Protein AF-A0A5T2QWM3-F1 (afdb_monomer_lite)

Radius of gyration: 17.0 Å; chains: 1; bounding box: 37×54×32 Å

Organism: Salmonella enterica (NCBI:txid28901)

Secondary structure (DSSP, 8-state):
--TTHHHHHHHHHHHHHHHHHTT--GGGGGGS-HHHHHHHHHHHS-HHHHHHHHHHHHTTTHHHHGGG--HHHHHHHHHHHHHHHTT-S-HHHHHHHHHHHHHHHHHHHHHHHHHHHTT-

pLDDT: mean 84.61, std 12.92, range [42.97, 97.56]

Structure (mmCIF, N/CA/C/O backbone):
data_AF-A0A5T2QWM3-F1
#
_entry.id   AF-A0A5T2QWM3-F1
#
loop_
_atom_site.group_PDB
_atom_site.id
_atom_site.type_symbol
_atom_site.label_atom_id
_atom_site.label_alt_id
_atom_site.label_comp_id
_atom_site.label_asym_id
_atom_site.label_entity_id
_atom_site.label_seq_id
_atom_site.pdbx_PDB_ins_code
_atom_site.Cartn_x
_atom_site.Cartn_y
_atom_site.Cartn_z
_atom_site.occupancy
_atom_site.B_iso_or_equiv
_atom_site.auth_seq_id
_atom_site.auth_comp_id
_atom_site.auth_asym_id
_atom_site.auth_atom_id
_atom_site.pdbx_PDB_model_num
ATOM 1 N N . MET A 1 1 ? -18.173 -9.953 -1.919 1.00 55.22 1 MET A N 1
ATOM 2 C CA . MET A 1 1 ? -17.363 -8.754 -1.674 1.00 55.22 1 MET A CA 1
ATOM 3 C C . MET A 1 1 ? -16.368 -9.100 -0.591 1.00 55.22 1 MET A C 1
ATOM 5 O O . MET A 1 1 ? -16.784 -9.602 0.452 1.00 55.22 1 MET A O 1
ATOM 9 N N . GLY A 1 2 ? -15.082 -9.009 -0.915 1.00 73.25 2 GLY A N 1
ATOM 10 C CA . GLY A 1 2 ? -13.996 -9.406 -0.018 1.00 73.25 2 GLY A CA 1
ATOM 11 C C . GLY A 1 2 ? -13.795 -8.361 1.076 1.00 73.25 2 GLY A C 1
ATOM 12 O O . GLY A 1 2 ? -14.036 -7.179 0.850 1.00 73.25 2 GLY A O 1
ATOM 13 N N . LYS A 1 3 ? -13.334 -8.778 2.261 1.00 84.31 3 LYS A N 1
ATOM 14 C CA . LYS A 1 3 ? -13.096 -7.895 3.422 1.00 84.31 3 LYS A CA 1
ATOM 15 C C . LYS A 1 3 ? -12.239 -6.656 3.091 1.00 84.31 3 LYS A C 1
ATOM 17 O O . LYS A 1 3 ? -12.411 -5.625 3.728 1.00 84.31 3 LYS A O 1
ATOM 22 N N . TYR A 1 4 ? -11.366 -6.761 2.087 1.00 93.75 4 TYR A N 1
ATOM 23 C CA . TYR A 1 4 ? -10.381 -5.745 1.698 1.00 93.75 4 TYR A CA 1
ATOM 24 C C . TYR A 1 4 ? -10.538 -5.233 0.261 1.00 93.75 4 TYR A C 1
ATOM 26 O O . TYR A 1 4 ? -9.612 -4.643 -0.282 1.00 93.75 4 TYR A O 1
ATOM 34 N N . GLU A 1 5 ? -11.695 -5.445 -0.366 1.00 93.31 5 GLU A N 1
ATOM 35 C CA . GLU A 1 5 ? -11.920 -5.137 -1.787 1.00 93.31 5 GLU A CA 1
ATOM 36 C C . GLU A 1 5 ? -11.618 -3.675 -2.142 1.00 93.31 5 GLU A C 1
ATOM 38 O O . GLU A 1 5 ? -10.845 -3.429 -3.059 1.00 93.31 5 GLU A O 1
ATOM 43 N N . ILE A 1 6 ? -12.105 -2.713 -1.351 1.00 95.25 6 ILE A N 1
ATOM 44 C CA . ILE A 1 6 ? -11.844 -1.277 -1.576 1.00 95.25 6 ILE A CA 1
ATOM 45 C C . ILE A 1 6 ? -10.345 -0.961 -1.473 1.00 95.25 6 ILE A C 1
ATOM 47 O O . ILE A 1 6 ? -9.800 -0.205 -2.270 1.00 95.25 6 ILE A O 1
ATOM 51 N N . THR A 1 7 ? -9.653 -1.569 -0.506 1.00 95.75 7 THR A N 1
ATOM 52 C CA . THR A 1 7 ? -8.201 -1.413 -0.351 1.00 95.75 7 THR A CA 1
ATOM 53 C C . THR A 1 7 ? -7.449 -1.987 -1.547 1.00 95.75 7 THR A C 1
ATOM 55 O O . THR A 1 7 ? -6.463 -1.402 -1.983 1.00 95.75 7 THR A O 1
ATOM 58 N N . PHE A 1 8 ? -7.912 -3.106 -2.098 1.00 96.81 8 PHE A N 1
ATOM 59 C CA . PHE A 1 8 ? -7.303 -3.720 -3.275 1.00 96.81 8 PHE A CA 1
ATOM 60 C C . PHE A 1 8 ? -7.536 -2.885 -4.533 1.00 96.81 8 PHE A C 1
ATOM 62 O O . PHE A 1 8 ? -6.577 -2.635 -5.254 1.00 96.81 8 PHE A O 1
ATOM 69 N N . GLU A 1 9 ? -8.748 -2.365 -4.737 1.00 96.69 9 GLU A N 1
ATOM 70 C CA . GLU A 1 9 ? -9.054 -1.438 -5.835 1.00 96.69 9 GLU A CA 1
ATOM 71 C C . GLU A 1 9 ? -8.188 -0.169 -5.780 1.00 96.69 9 GLU A C 1
ATOM 73 O O . GLU A 1 9 ? -7.713 0.318 -6.808 1.00 96.69 9 GLU A O 1
ATOM 78 N N . GLU A 1 10 ? -7.943 0.360 -4.580 1.00 97.44 10 GLU A N 1
ATOM 79 C CA . GLU A 1 10 ? -7.092 1.533 -4.389 1.00 97.44 10 GLU A CA 1
ATOM 80 C C . GLU A 1 10 ? -5.618 1.241 -4.708 1.00 97.44 10 GLU A C 1
ATOM 82 O O . GLU A 1 10 ? -4.961 2.016 -5.410 1.00 97.44 10 GLU A O 1
ATOM 87 N N . ILE A 1 11 ? -5.095 0.105 -4.239 1.00 97.38 11 ILE A N 1
ATOM 88 C CA . ILE A 1 11 ? -3.732 -0.336 -4.566 1.00 97.38 11 ILE A CA 1
ATOM 89 C C . ILE A 1 11 ? -3.595 -0.555 -6.076 1.00 97.38 11 ILE A C 1
ATOM 91 O O . ILE A 1 11 ? -2.640 -0.061 -6.678 1.00 97.38 11 ILE A O 1
ATOM 95 N N . ASP A 1 12 ? -4.558 -1.244 -6.692 1.00 97.56 12 ASP A N 1
ATOM 96 C CA . ASP A 1 12 ? -4.614 -1.467 -8.136 1.00 97.56 12 ASP A CA 1
ATOM 97 C C . ASP A 1 12 ? -4.512 -0.155 -8.899 1.00 97.56 12 ASP A C 1
ATOM 99 O O . ASP A 1 12 ? -3.699 -0.022 -9.818 1.00 97.56 12 ASP A O 1
ATOM 103 N N . PHE A 1 13 ? -5.316 0.830 -8.507 1.00 97.56 13 PHE A N 1
ATOM 104 C CA . PHE A 1 13 ? -5.315 2.140 -9.130 1.00 97.56 13 PHE A CA 1
ATOM 105 C C . PHE A 1 13 ? -3.927 2.790 -9.071 1.00 97.56 13 PHE A C 1
ATOM 107 O O . PHE A 1 13 ? -3.389 3.166 -10.114 1.00 97.56 13 PHE A O 1
ATOM 114 N N . TYR A 1 14 ? -3.311 2.883 -7.889 1.00 97.44 14 TYR A N 1
ATOM 115 C CA . TYR A 1 14 ? -2.039 3.596 -7.739 1.00 97.44 14 TYR A CA 1
ATOM 116 C C . TYR A 1 14 ? -0.841 2.861 -8.343 1.00 97.44 14 TYR A C 1
ATOM 118 O O . TYR A 1 14 ? 0.027 3.506 -8.936 1.00 97.44 14 TYR A O 1
ATOM 126 N N . VAL A 1 15 ? -0.799 1.528 -8.267 1.00 96.25 15 VAL A N 1
ATOM 127 C CA . VAL A 1 15 ? 0.240 0.740 -8.948 1.00 96.25 15 VAL A CA 1
ATOM 128 C C . VAL A 1 15 ? 0.137 0.933 -10.459 1.00 96.25 15 VAL A C 1
ATOM 130 O O . VAL A 1 15 ? 1.144 1.223 -11.108 1.00 96.25 15 VAL A O 1
ATOM 133 N N . ASN A 1 16 ? -1.072 0.863 -11.024 1.00 96.50 16 ASN A N 1
ATOM 134 C CA . ASN A 1 16 ? -1.278 1.107 -12.451 1.00 96.50 16 ASN A CA 1
ATOM 135 C C . ASN A 1 16 ? -0.942 2.546 -12.858 1.00 96.50 16 ASN A C 1
ATOM 137 O O . ASN A 1 16 ? -0.372 2.752 -13.930 1.00 96.50 16 ASN A O 1
ATOM 141 N N . GLN A 1 17 ? -1.236 3.537 -12.012 1.00 95.62 17 GLN A N 1
ATOM 142 C CA . GLN A 1 17 ? -0.834 4.919 -12.267 1.00 95.62 17 GLN A CA 1
ATOM 143 C C . GLN A 1 17 ? 0.686 5.071 -12.350 1.00 95.62 17 GLN A C 1
ATOM 145 O O . GLN A 1 17 ? 1.165 5.667 -13.309 1.00 95.62 17 GLN A O 1
ATOM 150 N N . ILE A 1 18 ? 1.450 4.492 -11.419 1.00 93.62 18 ILE A N 1
ATOM 151 C CA . ILE A 1 18 ? 2.921 4.555 -11.469 1.00 93.62 18 ILE A CA 1
ATOM 152 C C . ILE A 1 18 ? 3.461 3.861 -12.722 1.00 93.62 18 ILE A C 1
ATOM 154 O O . ILE A 1 18 ? 4.345 4.389 -13.394 1.00 93.62 18 ILE A O 1
ATOM 158 N N . ILE A 1 19 ? 2.925 2.689 -13.068 1.00 94.31 19 ILE A N 1
ATOM 159 C CA . ILE A 1 19 ? 3.319 1.964 -14.284 1.00 94.31 19 ILE A CA 1
ATOM 160 C C . ILE A 1 19 ? 3.089 2.828 -15.527 1.00 94.31 19 ILE A C 1
ATOM 162 O O . ILE A 1 19 ? 3.958 2.892 -16.398 1.00 94.31 19 ILE A O 1
ATOM 166 N N . TYR A 1 20 ? 1.936 3.497 -15.589 1.00 94.25 20 TYR A N 1
ATOM 167 C CA . TYR A 1 20 ? 1.578 4.402 -16.672 1.00 94.25 20 TYR A CA 1
ATOM 168 C C . TYR A 1 20 ? 2.502 5.627 -16.729 1.00 94.25 20 TYR A C 1
ATOM 170 O O . TYR A 1 20 ? 3.023 5.940 -17.795 1.00 94.25 20 TYR A O 1
ATOM 178 N N . GLU A 1 21 ? 2.753 6.286 -15.594 1.00 92.75 21 GLU A N 1
ATOM 179 C CA . GLU A 1 21 ? 3.617 7.473 -15.490 1.00 92.75 21 GLU A CA 1
ATOM 180 C C . GLU A 1 21 ? 5.075 7.177 -15.865 1.00 92.75 21 GLU A C 1
ATOM 1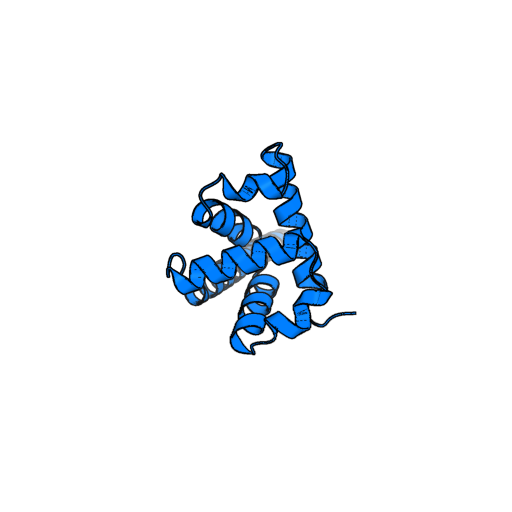82 O O . GLU A 1 21 ? 5.741 8.011 -16.478 1.00 92.75 21 GLU A O 1
ATOM 187 N N . LEU A 1 22 ? 5.568 5.984 -15.528 1.00 90.56 22 LEU A N 1
ATOM 188 C CA . LEU A 1 22 ? 6.924 5.544 -15.856 1.00 90.56 22 LEU A CA 1
ATOM 189 C C . LEU A 1 22 ? 7.036 4.910 -17.253 1.00 90.56 22 LEU A C 1
ATOM 191 O O . LEU A 1 22 ? 8.145 4.585 -17.675 1.00 90.56 22 LEU A O 1
ATOM 195 N N . GLU A 1 23 ? 5.917 4.718 -17.960 1.00 93.62 23 GLU A N 1
ATOM 196 C CA . GLU A 1 23 ? 5.841 4.012 -19.249 1.00 93.62 23 GLU A CA 1
ATOM 197 C C . GLU A 1 23 ? 6.493 2.615 -19.206 1.00 93.62 23 GLU A C 1
ATOM 199 O O . GLU A 1 23 ? 7.173 2.163 -20.136 1.00 93.62 23 GLU A O 1
ATOM 204 N N . ILE A 1 24 ? 6.295 1.909 -18.092 1.00 92.62 24 IL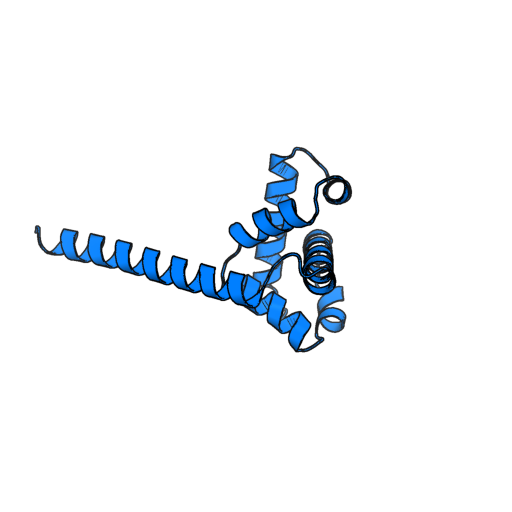E A N 1
ATOM 205 C CA . ILE A 1 24 ? 6.841 0.569 -17.870 1.00 92.62 24 ILE A CA 1
ATOM 206 C C . ILE A 1 24 ? 5.736 -0.488 -17.850 1.00 92.62 24 ILE A C 1
ATOM 208 O O . ILE A 1 24 ? 4.568 -0.233 -18.111 1.00 92.62 24 ILE A O 1
ATOM 212 N N . SER A 1 25 ? 6.125 -1.726 -17.575 1.00 93.06 25 SER A N 1
ATOM 213 C CA . SER A 1 25 ? 5.226 -2.848 -17.305 1.00 93.06 25 SER A CA 1
ATOM 214 C C . SER A 1 25 ? 5.399 -3.296 -15.858 1.00 93.06 25 SER A C 1
ATOM 216 O O . SER A 1 25 ? 6.480 -3.114 -15.304 1.00 93.06 25 SER A O 1
ATOM 218 N N . LEU A 1 26 ? 4.404 -3.974 -15.279 1.00 93.12 26 LEU A N 1
ATOM 219 C CA . LEU A 1 26 ? 4.421 -4.400 -13.870 1.00 93.12 26 LEU A CA 1
ATOM 220 C C . LEU A 1 26 ? 5.726 -5.099 -13.438 1.00 93.12 26 LEU A C 1
ATOM 222 O O . LEU A 1 26 ? 6.320 -4.743 -12.429 1.00 93.12 26 LEU A O 1
ATOM 226 N N . HIS A 1 27 ? 6.239 -6.042 -14.234 1.00 89.69 27 HIS A N 1
ATOM 227 C CA . HIS A 1 27 ? 7.482 -6.764 -13.914 1.00 89.69 27 HIS A CA 1
ATOM 228 C C . HIS A 1 27 ? 8.747 -5.887 -13.921 1.00 89.69 27 HIS A C 1
ATOM 230 O O . HIS A 1 27 ? 9.789 -6.311 -13.437 1.00 89.69 27 HIS A O 1
ATOM 236 N N . LYS A 1 28 ? 8.686 -4.681 -14.500 1.00 89.31 28 LYS A N 1
ATOM 237 C CA . LYS A 1 28 ? 9.810 -3.740 -14.526 1.00 89.31 28 LYS A CA 1
ATOM 238 C C . LYS A 1 28 ? 9.884 -2.863 -13.279 1.00 89.31 28 LYS A C 1
ATOM 240 O O . LYS A 1 28 ? 10.899 -2.197 -13.106 1.00 89.31 28 LYS A O 1
ATOM 245 N N . LEU A 1 29 ? 8.864 -2.877 -12.415 1.00 87.12 29 LEU A N 1
ATOM 246 C CA . LEU A 1 29 ? 8.913 -2.179 -11.124 1.00 87.12 29 LEU A CA 1
ATOM 247 C C . LEU A 1 29 ? 10.099 -2.643 -10.268 1.00 87.12 29 LEU A C 1
ATOM 249 O O . LEU A 1 29 ? 10.704 -1.820 -9.594 1.00 87.12 29 LEU A O 1
ATOM 253 N N . ASP A 1 30 ? 10.507 -3.910 -10.385 1.00 85.69 30 ASP A N 1
ATOM 254 C CA . ASP A 1 30 ? 11.664 -4.468 -9.663 1.00 85.69 30 ASP A CA 1
ATOM 255 C C . ASP A 1 30 ? 13.009 -3.844 -10.044 1.00 85.69 30 ASP A C 1
ATOM 257 O O . ASP A 1 30 ? 13.994 -4.001 -9.327 1.00 85.69 30 ASP A O 1
ATOM 261 N N . TYR A 1 31 ? 13.084 -3.150 -11.183 1.00 87.25 31 TYR A N 1
ATOM 262 C CA . TYR A 1 31 ? 14.304 -2.456 -11.597 1.00 87.25 31 TYR A CA 1
ATOM 263 C C . TYR A 1 31 ? 14.464 -1.087 -10.930 1.00 87.25 31 TYR A C 1
ATOM 265 O O . TYR A 1 31 ? 15.524 -0.470 -11.054 1.00 87.25 31 TYR A O 1
ATOM 273 N N . TYR A 1 32 ? 13.433 -0.611 -10.233 1.00 83.62 32 TYR A N 1
ATOM 274 C CA . TYR A 1 32 ? 13.468 0.628 -9.471 1.00 83.62 32 TYR A CA 1
ATOM 275 C C . TYR A 1 32 ? 13.749 0.324 -7.997 1.00 83.62 32 TYR A C 1
ATOM 277 O O . TYR A 1 32 ? 13.412 -0.757 -7.514 1.00 83.62 32 TYR A O 1
ATOM 285 N N . PRO A 1 33 ? 14.356 1.261 -7.247 1.00 83.25 33 PRO A N 1
ATOM 286 C CA . PRO A 1 33 ? 14.545 1.078 -5.815 1.00 83.25 33 PRO A CA 1
ATOM 287 C C . PRO A 1 33 ? 13.192 0.851 -5.124 1.00 83.25 33 PRO A C 1
ATOM 289 O O . PRO A 1 33 ? 12.353 1.754 -5.083 1.00 83.25 33 PRO A O 1
ATOM 292 N N . GLY A 1 34 ? 12.977 -0.357 -4.592 1.00 80.69 34 GLY A N 1
ATOM 293 C CA . GLY A 1 34 ? 11.683 -0.777 -4.044 1.00 80.69 34 GLY A CA 1
ATOM 294 C C . GLY A 1 34 ? 11.182 0.127 -2.918 1.00 80.69 34 GLY A C 1
ATOM 295 O O . GLY A 1 34 ? 9.998 0.432 -2.853 1.00 80.69 34 GLY A O 1
ATOM 296 N N . ASN A 1 35 ? 12.086 0.664 -2.096 1.00 81.88 35 ASN A N 1
ATOM 297 C CA . ASN A 1 35 ? 11.764 1.639 -1.053 1.00 81.88 35 ASN A CA 1
ATOM 298 C C . ASN A 1 35 ? 11.263 2.988 -1.609 1.00 81.88 35 ASN A C 1
ATOM 300 O O . ASN A 1 35 ? 10.432 3.639 -0.982 1.00 81.88 35 ASN A O 1
ATOM 304 N N . VAL A 1 36 ? 11.752 3.420 -2.778 1.00 85.88 36 VAL A N 1
ATOM 305 C CA . VAL A 1 36 ? 11.317 4.672 -3.423 1.00 85.88 36 VAL A CA 1
ATOM 306 C C . VAL A 1 36 ? 9.912 4.508 -3.989 1.00 85.88 36 VAL A C 1
ATOM 308 O O . VAL A 1 36 ? 9.047 5.333 -3.711 1.00 85.88 36 VAL A O 1
ATOM 311 N N . ILE A 1 37 ? 9.674 3.418 -4.719 1.00 90.19 37 ILE A N 1
ATOM 312 C CA . ILE A 1 37 ? 8.353 3.094 -5.269 1.00 90.19 37 ILE A CA 1
ATOM 313 C C . ILE A 1 37 ? 7.335 2.877 -4.147 1.00 90.19 37 ILE A C 1
ATOM 315 O O . ILE A 1 37 ? 6.230 3.410 -4.200 1.00 90.19 37 ILE A O 1
ATOM 319 N N . PHE A 1 38 ? 7.714 2.132 -3.108 1.00 90.44 38 PHE A N 1
ATOM 320 C CA . PHE A 1 38 ? 6.867 1.901 -1.944 1.00 90.44 38 PHE A CA 1
ATOM 321 C C . PHE A 1 38 ? 6.470 3.212 -1.268 1.00 90.44 38 PHE A C 1
ATOM 323 O O . PHE A 1 38 ? 5.297 3.424 -0.961 1.00 90.44 38 PHE A O 1
ATOM 330 N N . LYS A 1 39 ? 7.432 4.122 -1.082 1.00 88.56 39 LYS A N 1
ATOM 331 C CA . LYS A 1 39 ? 7.147 5.445 -0.536 1.00 88.56 39 LYS A CA 1
ATOM 332 C C . LYS A 1 39 ? 6.171 6.217 -1.424 1.00 88.56 39 LYS A C 1
ATOM 334 O O . LYS A 1 39 ? 5.197 6.748 -0.915 1.00 88.56 39 LYS A O 1
ATOM 339 N N . GLU A 1 40 ? 6.384 6.240 -2.735 1.00 90.31 40 GLU A N 1
ATOM 340 C CA . GLU A 1 40 ? 5.491 6.957 -3.648 1.00 90.31 40 GLU A CA 1
ATOM 341 C C . GLU A 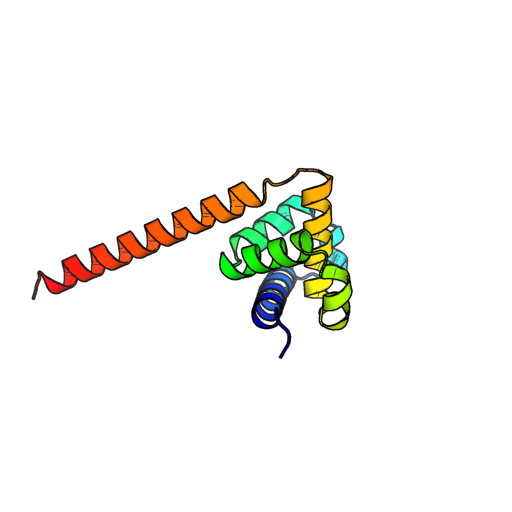1 40 ? 4.053 6.411 -3.618 1.00 90.31 40 GLU A C 1
ATOM 343 O O . GLU A 1 40 ? 3.097 7.185 -3.554 1.00 90.31 40 GLU A O 1
ATOM 348 N N . LEU A 1 41 ? 3.888 5.085 -3.615 1.00 92.19 41 LEU A N 1
ATOM 349 C CA . LEU A 1 41 ? 2.574 4.446 -3.500 1.00 92.19 41 LEU A CA 1
ATOM 350 C C . LEU A 1 41 ? 1.916 4.781 -2.166 1.00 92.19 41 LEU A C 1
ATOM 352 O O . LEU A 1 41 ? 0.781 5.255 -2.127 1.00 92.19 41 LEU A O 1
ATOM 356 N N . THR A 1 42 ? 2.644 4.577 -1.070 1.00 91.56 42 THR A N 1
ATOM 357 C CA . THR A 1 42 ? 2.101 4.819 0.264 1.00 91.56 42 THR A CA 1
ATOM 358 C C . THR A 1 42 ? 1.807 6.292 0.513 1.00 91.56 42 THR A C 1
ATOM 360 O O . THR A 1 42 ? 0.844 6.560 1.218 1.00 91.56 42 THR A O 1
ATOM 363 N N . ASP A 1 43 ? 2.528 7.234 -0.108 1.00 89.44 43 ASP A N 1
ATOM 364 C CA . ASP A 1 43 ? 2.245 8.677 -0.088 1.00 89.44 43 ASP A CA 1
ATOM 365 C C . ASP A 1 43 ? 0.940 9.023 -0.831 1.00 89.44 43 ASP A C 1
ATOM 367 O O . ASP A 1 43 ? 0.213 9.918 -0.393 1.00 89.44 43 ASP A O 1
ATOM 371 N N . LYS A 1 44 ? 0.574 8.284 -1.886 1.00 90.81 44 LYS A N 1
ATOM 372 C CA . LYS A 1 44 ? -0.688 8.483 -2.625 1.00 90.81 44 LYS A CA 1
ATOM 373 C C . LYS A 1 44 ? -1.906 7.828 -1.943 1.00 90.81 44 LYS A C 1
ATOM 375 O O . LYS A 1 44 ? -3.001 8.368 -2.044 1.00 90.81 44 LYS A O 1
ATOM 380 N N . MET A 1 45 ? -1.716 6.728 -1.211 1.00 92.38 45 MET A N 1
ATOM 381 C CA . MET A 1 45 ? -2.804 5.958 -0.580 1.00 92.38 45 MET A CA 1
ATOM 382 C C . MET A 1 45 ? -3.456 6.631 0.641 1.00 92.38 45 MET A C 1
ATOM 384 O O . MET A 1 45 ? -2.820 7.357 1.407 1.00 92.38 45 MET A O 1
ATOM 388 N N . GLY A 1 46 ? -4.726 6.331 0.887 1.00 91.00 46 GLY A N 1
ATOM 389 C CA . GLY A 1 46 ? -5.471 6.735 2.070 1.00 91.00 46 GLY A CA 1
ATOM 390 C C . GLY A 1 46 ? -5.025 6.011 3.343 1.00 91.00 46 GLY A C 1
ATOM 391 O O . GLY A 1 46 ? -4.514 4.891 3.314 1.00 91.00 46 GLY A O 1
ATOM 392 N N . VAL A 1 47 ? -5.267 6.651 4.493 1.00 91.00 47 VAL A N 1
ATOM 393 C CA . VAL A 1 47 ? -4.989 6.072 5.820 1.00 91.00 47 VAL A CA 1
ATOM 394 C C . VAL A 1 47 ? -5.702 4.731 5.987 1.00 91.00 47 VAL A C 1
ATOM 396 O O . VAL A 1 47 ? -5.076 3.765 6.405 1.00 91.00 47 VAL A O 1
ATOM 399 N N . GLU A 1 48 ? -6.980 4.651 5.608 1.00 92.44 48 GLU A N 1
ATOM 400 C CA . GLU A 1 48 ? -7.790 3.436 5.749 1.00 92.44 48 GLU A CA 1
ATOM 401 C C . GLU A 1 48 ? -7.192 2.247 4.984 1.00 92.44 48 GLU A C 1
ATOM 403 O O . GLU A 1 48 ? -7.051 1.163 5.548 1.00 92.44 48 GLU A O 1
ATOM 408 N N . ALA A 1 49 ? -6.759 2.452 3.736 1.00 94.88 49 ALA A N 1
ATOM 409 C CA . ALA A 1 49 ? -6.108 1.409 2.951 1.00 94.88 49 ALA A CA 1
ATOM 410 C C . ALA A 1 49 ? -4.791 0.944 3.585 1.00 94.88 49 ALA A C 1
ATOM 412 O O . ALA A 1 49 ? -4.559 -0.258 3.706 1.00 94.88 49 ALA A O 1
ATOM 413 N N . LEU A 1 50 ? -3.956 1.872 4.060 1.00 93.88 50 LEU A N 1
ATOM 414 C CA . LEU A 1 50 ? -2.706 1.532 4.749 1.00 93.88 50 LEU A CA 1
ATOM 415 C C . LEU A 1 50 ? -2.960 0.775 6.060 1.00 93.88 50 LEU A C 1
ATOM 417 O O . LEU A 1 50 ? -2.263 -0.196 6.361 1.00 93.88 50 LEU A O 1
ATOM 421 N N . THR A 1 51 ? -3.975 1.176 6.827 1.00 93.19 51 THR A N 1
ATOM 422 C CA . THR A 1 51 ? -4.399 0.472 8.042 1.00 93.19 51 THR A CA 1
ATOM 423 C C . THR A 1 51 ? -4.897 -0.934 7.723 1.00 93.19 51 THR A C 1
ATOM 425 O O . THR A 1 51 ? -4.525 -1.879 8.417 1.00 93.19 51 THR A O 1
ATOM 428 N N . ASN A 1 52 ? -5.689 -1.100 6.664 1.00 94.81 52 ASN A N 1
ATOM 429 C CA . ASN A 1 52 ? -6.187 -2.404 6.237 1.00 94.81 52 ASN A CA 1
ATOM 430 C C . ASN A 1 52 ? -5.046 -3.335 5.817 1.00 94.81 52 ASN A C 1
ATOM 432 O O . ASN A 1 52 ? -5.011 -4.484 6.256 1.00 94.81 52 ASN A O 1
ATOM 436 N N . VAL A 1 53 ? -4.069 -2.837 5.054 1.00 94.25 53 VAL A N 1
ATOM 437 C CA . VAL A 1 53 ? -2.867 -3.610 4.707 1.00 94.25 53 VAL A CA 1
ATOM 438 C C . VAL A 1 53 ? -2.101 -4.012 5.967 1.00 94.25 53 VAL A C 1
ATOM 440 O O . VAL A 1 53 ? -1.772 -5.185 6.135 1.00 94.25 53 VAL A O 1
ATOM 443 N N . ALA A 1 54 ? -1.881 -3.084 6.903 1.00 92.00 54 ALA A N 1
ATOM 444 C CA . ALA A 1 54 ? -1.231 -3.403 8.172 1.00 92.00 54 ALA A CA 1
ATOM 445 C C . ALA A 1 54 ? -1.991 -4.493 8.955 1.00 92.00 54 ALA A C 1
ATOM 447 O O . ALA A 1 54 ? -1.372 -5.416 9.483 1.00 92.00 54 ALA A O 1
ATOM 448 N N . GLN A 1 55 ? -3.326 -4.436 8.990 1.00 92.38 55 GLN A N 1
ATOM 449 C CA . GLN A 1 55 ? -4.160 -5.448 9.647 1.00 92.38 55 GLN A CA 1
ATOM 450 C C . GLN A 1 55 ? -4.051 -6.828 8.994 1.00 92.38 55 GLN A C 1
ATOM 452 O O . GLN A 1 55 ? -4.005 -7.818 9.721 1.00 92.38 55 GLN A O 1
ATOM 457 N N . ILE A 1 56 ? -3.964 -6.908 7.660 1.00 93.50 56 ILE A N 1
ATOM 458 C CA . ILE A 1 56 ? -3.755 -8.182 6.949 1.00 93.50 56 ILE A CA 1
ATOM 459 C C . ILE A 1 56 ? -2.503 -8.888 7.482 1.00 93.50 56 ILE A C 1
ATOM 461 O O . ILE A 1 56 ? -2.528 -10.092 7.746 1.00 93.50 56 ILE A O 1
ATOM 465 N N . PHE A 1 57 ? -1.414 -8.143 7.685 1.00 90.25 57 PHE A N 1
ATOM 466 C CA . PHE A 1 57 ? -0.172 -8.700 8.218 1.00 90.25 57 PHE A CA 1
ATOM 467 C C . PHE A 1 57 ? -0.256 -9.010 9.714 1.00 90.25 57 PHE A C 1
ATOM 469 O O . PHE A 1 57 ? 0.120 -10.106 10.119 1.00 90.25 57 PHE A O 1
ATOM 476 N N . ILE A 1 58 ? -0.807 -8.104 10.530 1.00 89.56 58 ILE A N 1
ATOM 477 C CA . ILE A 1 58 ? -0.963 -8.306 11.985 1.00 89.56 58 ILE A CA 1
ATOM 478 C C . ILE A 1 58 ? -1.799 -9.555 12.292 1.00 89.56 58 ILE A C 1
ATOM 480 O O . ILE A 1 58 ? -1.470 -10.317 13.202 1.00 89.56 58 ILE A O 1
ATOM 484 N N . ASN A 1 59 ? -2.862 -9.782 11.522 1.00 91.69 59 ASN A N 1
ATOM 485 C CA . ASN A 1 59 ? -3.769 -10.908 11.717 1.00 91.69 59 ASN A CA 1
ATOM 486 C C . ASN A 1 59 ? -3.327 -12.179 10.973 1.00 91.69 59 ASN A C 1
ATOM 488 O O . ASN A 1 59 ? -4.014 -13.193 11.059 1.00 91.69 59 ASN A O 1
ATOM 492 N N . ASN A 1 60 ? -2.195 -12.152 10.258 1.00 89.69 60 ASN A N 1
ATOM 493 C CA . ASN A 1 60 ? -1.728 -13.237 9.386 1.00 89.69 60 ASN A CA 1
ATOM 494 C C . ASN A 1 60 ? -2.746 -13.667 8.307 1.00 89.69 60 ASN A C 1
ATOM 496 O O . ASN A 1 60 ? -2.740 -14.811 7.861 1.00 89.69 60 ASN A O 1
ATOM 500 N N . GLU A 1 61 ? -3.585 -12.743 7.839 1.00 91.25 61 GLU A N 1
ATOM 501 C CA . GLU A 1 61 ? -4.633 -12.999 6.837 1.00 91.25 61 GLU A CA 1
ATOM 502 C C . GLU A 1 61 ? -4.086 -13.003 5.395 1.00 91.25 61 GLU A C 1
ATOM 504 O O . GLU A 1 61 ? -4.810 -13.315 4.455 1.00 91.25 61 GLU A O 1
ATOM 509 N N . HIS A 1 62 ? -2.801 -12.687 5.190 1.00 84.56 62 HIS A N 1
ATOM 510 C CA . HIS A 1 62 ? -2.183 -12.551 3.862 1.00 84.56 62 HIS A CA 1
ATOM 511 C C . HIS A 1 62 ? -2.304 -13.806 2.978 1.00 84.56 62 HIS A C 1
ATOM 513 O O . HIS A 1 62 ? -2.411 -13.676 1.762 1.00 84.56 62 HIS A O 1
ATOM 519 N N . LEU A 1 63 ? -2.323 -15.009 3.567 1.00 86.81 63 LEU A N 1
ATOM 520 C CA . LEU A 1 63 ? -2.551 -16.256 2.823 1.00 86.81 63 LEU A CA 1
ATOM 521 C C . LEU A 1 63 ? -4.015 -16.429 2.409 1.00 86.81 63 LEU A C 1
ATOM 523 O O . LEU A 1 63 ? -4.285 -16.944 1.329 1.00 86.81 63 LEU A O 1
ATOM 527 N N . GLU A 1 64 ? -4.950 -15.998 3.255 1.00 88.69 64 GLU A N 1
ATOM 528 C CA . GLU A 1 64 ? -6.390 -16.090 2.992 1.00 88.69 64 GLU A CA 1
ATOM 529 C C . GLU A 1 64 ? -6.805 -15.114 1.896 1.00 88.69 64 GLU A C 1
ATOM 531 O O . GLU A 1 64 ? -7.639 -15.426 1.050 1.00 88.69 64 GLU A O 1
ATOM 536 N N . VAL A 1 65 ? -6.197 -13.928 1.890 1.00 90.00 65 VAL A N 1
ATOM 537 C CA . VAL A 1 65 ? -6.555 -12.875 0.943 1.00 90.00 65 VAL A CA 1
ATOM 538 C C . VAL A 1 65 ? -5.834 -12.995 -0.403 1.00 90.00 65 VAL A C 1
ATOM 540 O O . VAL A 1 65 ? -6.212 -12.305 -1.346 1.00 90.00 65 VAL A O 1
ATOM 543 N N . LEU A 1 66 ? -4.833 -13.879 -0.515 1.00 89.12 66 LEU A N 1
ATOM 544 C CA . LEU A 1 66 ? -3.978 -14.031 -1.698 1.00 89.12 66 LEU A CA 1
ATOM 545 C C . LEU A 1 66 ? -4.770 -14.339 -2.975 1.00 89.12 66 LEU A C 1
ATOM 547 O O . LEU A 1 66 ? -4.468 -13.791 -4.030 1.00 89.12 66 LEU A O 1
ATOM 551 N N . GLU A 1 67 ? -5.794 -15.191 -2.888 1.00 88.50 67 GLU A N 1
ATOM 552 C CA . GLU A 1 67 ? -6.611 -15.581 -4.049 1.00 88.50 67 GLU A CA 1
ATOM 553 C C . GLU A 1 67 ? -7.466 -14.436 -4.611 1.00 88.50 67 GLU A C 1
ATOM 555 O O . GLU A 1 67 ? -7.926 -14.507 -5.750 1.00 88.50 67 GLU A O 1
ATOM 560 N N . TYR A 1 68 ? -7.656 -13.374 -3.826 1.00 90.00 68 TYR A N 1
ATOM 561 C CA . TYR A 1 68 ? -8.412 -12.185 -4.210 1.00 90.00 68 TYR A CA 1
ATOM 562 C C . TYR A 1 68 ? -7.512 -11.048 -4.706 1.00 90.00 68 TYR A C 1
ATOM 564 O O . TYR A 1 68 ? -8.024 -9.995 -5.081 1.00 90.00 68 TYR A O 1
ATOM 572 N N . MET A 1 69 ? -6.187 -11.228 -4.694 1.00 94.06 69 MET A N 1
ATOM 573 C CA . MET A 1 69 ? -5.246 -10.205 -5.140 1.00 94.06 69 MET A CA 1
ATOM 574 C C . MET A 1 69 ? -5.095 -10.224 -6.659 1.00 94.06 69 MET A C 1
ATOM 576 O O . MET A 1 69 ? -4.866 -11.268 -7.275 1.00 94.06 69 MET A O 1
ATOM 580 N N . SER A 1 70 ? -5.132 -9.040 -7.258 1.00 96.12 70 SER A N 1
ATOM 581 C CA . SER A 1 70 ? -4.574 -8.828 -8.588 1.00 96.12 70 SER A CA 1
ATOM 582 C C . SER A 1 70 ? -3.040 -8.993 -8.563 1.00 96.12 70 SER A C 1
ATOM 584 O O . SER A 1 70 ? -2.412 -8.968 -7.494 1.00 96.12 70 SER A O 1
ATOM 586 N N . PRO A 1 71 ? -2.390 -9.123 -9.732 1.00 96.44 71 PRO A N 1
ATOM 587 C CA . PRO A 1 71 ? -0.935 -9.056 -9.829 1.00 96.44 71 PRO A CA 1
ATOM 588 C C . PRO A 1 71 ? -0.333 -7.781 -9.215 1.00 96.44 71 PRO A C 1
ATOM 590 O O . PRO A 1 71 ? 0.735 -7.841 -8.605 1.00 96.44 71 PRO A O 1
ATOM 593 N N . GLU A 1 72 ? -1.003 -6.643 -9.360 1.00 96.50 72 GLU A N 1
ATOM 594 C CA . GLU A 1 72 ? -0.589 -5.335 -8.855 1.00 96.50 72 GLU A CA 1
ATOM 595 C C . GLU A 1 72 ? -0.674 -5.267 -7.326 1.00 96.50 72 GLU A C 1
ATOM 597 O O . GLU A 1 72 ? 0.297 -4.874 -6.673 1.00 96.50 72 GLU A O 1
ATOM 602 N N . VAL A 1 73 ? -1.784 -5.731 -6.744 1.00 96.56 73 VAL A N 1
ATOM 603 C CA . VAL A 1 73 ? -1.950 -5.847 -5.289 1.00 96.56 73 VAL A CA 1
ATOM 604 C C . VAL A 1 73 ? -0.908 -6.794 -4.723 1.00 96.56 73 VAL A C 1
ATOM 606 O O . VAL A 1 73 ? -0.207 -6.448 -3.774 1.00 96.56 73 VAL A O 1
ATOM 609 N N . HIS A 1 74 ? -0.734 -7.964 -5.336 1.00 95.38 74 HIS A N 1
ATOM 610 C CA . HIS A 1 74 ? 0.278 -8.918 -4.903 1.00 95.38 74 HIS A CA 1
ATOM 611 C C . HIS A 1 74 ? 1.685 -8.301 -4.949 1.00 95.38 74 HIS A C 1
ATOM 613 O O . HIS A 1 74 ? 2.468 -8.465 -4.013 1.00 95.38 74 HIS A O 1
ATOM 619 N N . LYS A 1 75 ? 1.996 -7.518 -5.989 1.00 94.69 75 LYS A N 1
ATOM 620 C CA . LYS A 1 75 ? 3.275 -6.810 -6.101 1.00 94.69 75 LYS A CA 1
ATOM 621 C C . LYS A 1 75 ? 3.482 -5.806 -4.972 1.00 94.69 75 LYS A C 1
ATOM 623 O O . LYS A 1 75 ? 4.568 -5.753 -4.398 1.00 94.69 75 LYS A O 1
ATOM 628 N N . PHE A 1 76 ? 2.448 -5.041 -4.640 1.00 95.25 76 PHE A N 1
ATOM 629 C CA . PHE A 1 76 ? 2.481 -4.115 -3.516 1.00 95.25 76 PHE A CA 1
ATOM 630 C C . PHE A 1 76 ? 2.684 -4.826 -2.176 1.00 95.25 76 PHE A C 1
ATOM 632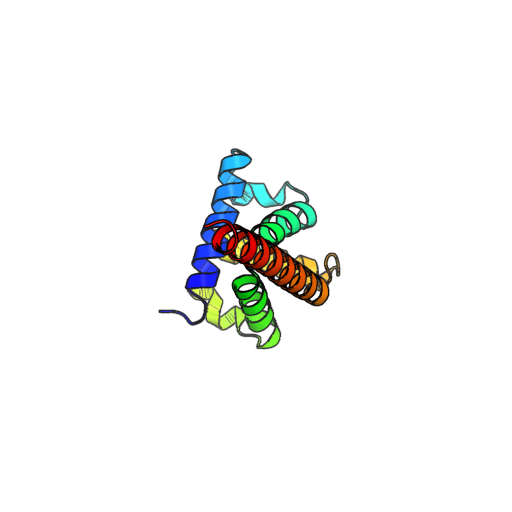 O O . PHE A 1 76 ? 3.518 -4.397 -1.383 1.00 95.25 76 PHE A O 1
ATOM 639 N N . MET A 1 77 ? 1.991 -5.942 -1.944 1.00 94.06 77 MET A N 1
ATOM 640 C CA . MET A 1 77 ? 2.124 -6.724 -0.711 1.00 94.06 77 MET A CA 1
ATOM 641 C C . MET A 1 77 ? 3.542 -7.276 -0.526 1.00 94.06 77 MET A C 1
ATOM 643 O O . MET A 1 77 ? 4.052 -7.269 0.590 1.00 94.06 77 MET A O 1
ATOM 647 N N . LEU A 1 78 ? 4.211 -7.691 -1.607 1.00 92.12 78 LEU A N 1
ATOM 648 C CA . LEU A 1 78 ? 5.622 -8.088 -1.551 1.00 92.12 78 LEU A CA 1
ATOM 649 C C . LEU A 1 78 ? 6.528 -6.915 -1.156 1.00 92.12 78 LEU A C 1
ATOM 651 O O . LEU A 1 78 ? 7.339 -7.057 -0.247 1.00 92.12 78 LEU A O 1
ATOM 655 N N . MET A 1 79 ? 6.335 -5.735 -1.759 1.00 91.94 79 MET A N 1
ATOM 656 C CA . MET A 1 79 ? 7.079 -4.532 -1.359 1.00 91.94 79 MET A CA 1
ATOM 657 C C . MET A 1 79 ? 6.824 -4.172 0.110 1.00 91.94 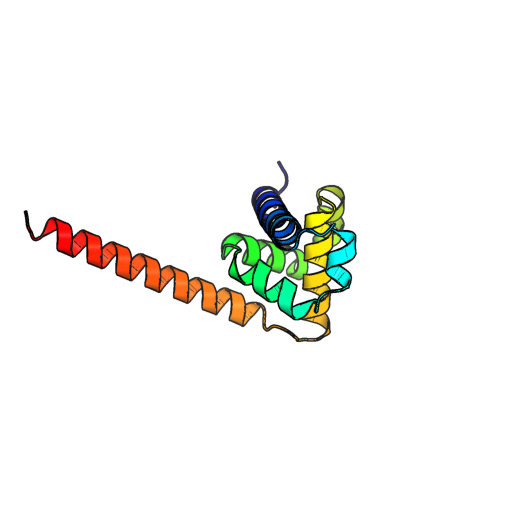79 MET A C 1
ATOM 659 O O . MET A 1 79 ? 7.731 -3.719 0.804 1.00 91.94 79 MET A O 1
ATOM 663 N N . TRP A 1 80 ? 5.603 -4.379 0.602 1.00 92.19 80 TRP A N 1
ATOM 664 C CA . TRP A 1 80 ? 5.265 -4.161 2.004 1.00 92.19 80 TRP A CA 1
ATOM 665 C C . TRP A 1 80 ? 6.043 -5.094 2.939 1.00 92.19 80 TRP A C 1
ATOM 667 O O . TRP A 1 80 ? 6.601 -4.627 3.930 1.00 92.19 80 TRP A O 1
ATOM 677 N N . ILE A 1 81 ? 6.131 -6.386 2.601 1.00 89.25 81 ILE A N 1
ATOM 678 C CA . ILE A 1 81 ? 6.925 -7.375 3.348 1.00 89.25 81 ILE A CA 1
ATOM 679 C C . ILE A 1 81 ? 8.396 -6.960 3.381 1.00 89.25 81 ILE A C 1
ATOM 681 O O . ILE A 1 81 ? 8.964 -6.871 4.466 1.00 89.25 81 ILE A O 1
ATOM 685 N N . ASP A 1 82 ? 8.979 -6.621 2.229 1.00 87.56 82 ASP A N 1
ATOM 686 C CA . ASP A 1 82 ? 10.379 -6.193 2.150 1.00 87.56 82 ASP A CA 1
ATOM 687 C C . ASP A 1 82 ? 10.643 -4.990 3.076 1.00 87.56 82 ASP A C 1
ATOM 689 O O . ASP A 1 82 ? 11.624 -4.953 3.816 1.00 87.56 82 ASP A O 1
ATOM 693 N N . ASN A 1 83 ? 9.744 -4.001 3.102 1.00 84.75 83 ASN A N 1
ATOM 694 C CA . ASN A 1 83 ? 9.922 -2.829 3.963 1.00 84.75 83 ASN A CA 1
ATOM 695 C C . ASN A 1 83 ? 9.796 -3.151 5.463 1.00 84.75 83 ASN A C 1
ATOM 697 O O . ASN A 1 83 ? 10.465 -2.490 6.259 1.00 84.75 83 ASN A O 1
ATOM 701 N N . ILE A 1 84 ? 8.996 -4.156 5.848 1.00 83.12 84 ILE A N 1
ATOM 702 C CA . ILE A 1 84 ? 8.940 -4.664 7.229 1.00 83.12 84 ILE A CA 1
ATOM 703 C C . ILE A 1 84 ? 10.241 -5.391 7.580 1.00 83.12 84 ILE A C 1
ATOM 705 O O . ILE A 1 84 ? 10.844 -5.096 8.608 1.00 83.12 84 ILE A O 1
ATOM 709 N N . GLU A 1 85 ? 10.671 -6.340 6.746 1.00 79.62 85 GLU A N 1
ATOM 710 C CA . GLU A 1 85 ? 11.816 -7.214 7.035 1.00 79.62 85 GLU A CA 1
ATOM 711 C C . GLU A 1 85 ? 13.142 -6.453 7.092 1.00 79.62 85 GLU A C 1
ATOM 713 O O . GLU A 1 85 ? 14.015 -6.777 7.899 1.00 79.62 85 GLU A O 1
ATOM 718 N N . PHE A 1 86 ? 13.290 -5.429 6.253 1.00 78.62 86 PHE A N 1
ATOM 719 C CA . PHE A 1 86 ? 14.501 -4.617 6.183 1.00 78.62 86 PHE A CA 1
ATOM 720 C C . PHE A 1 86 ? 14.406 -3.299 6.966 1.00 78.62 86 PHE A C 1
ATOM 722 O O . PHE A 1 86 ? 15.332 -2.489 6.892 1.00 78.62 86 PHE A O 1
ATOM 729 N N . GLU A 1 87 ? 13.308 -3.078 7.701 1.00 74.38 87 GLU A N 1
ATOM 730 C CA . GLU A 1 87 ? 13.043 -1.878 8.514 1.00 74.38 87 GLU A CA 1
ATOM 731 C C . GLU A 1 87 ? 13.260 -0.557 7.746 1.00 74.38 87 GLU A C 1
ATOM 733 O O . GLU A 1 87 ? 13.670 0.464 8.304 1.00 74.38 87 GLU A O 1
ATOM 738 N N . TYR A 1 88 ? 12.994 -0.556 6.436 1.00 76.56 88 TYR A N 1
ATOM 739 C CA . TYR A 1 88 ? 13.209 0.623 5.594 1.00 76.56 88 TYR A CA 1
ATOM 740 C C . TYR A 1 88 ? 12.214 1.748 5.896 1.00 76.56 88 TYR A C 1
ATOM 742 O O . TYR A 1 88 ? 12.534 2.922 5.687 1.00 76.56 88 TYR A O 1
ATOM 750 N N . VAL A 1 89 ? 11.016 1.399 6.378 1.00 77.44 89 VAL A N 1
ATOM 751 C CA . VAL A 1 89 ? 9.946 2.340 6.721 1.00 77.44 89 VAL A CA 1
ATOM 752 C C . VAL A 1 89 ? 9.274 1.916 8.025 1.00 77.44 89 VAL A C 1
ATOM 754 O O . VAL A 1 89 ? 8.809 0.788 8.163 1.00 77.44 89 VAL A O 1
ATOM 757 N N . ASP A 1 90 ? 9.152 2.857 8.962 1.00 80.94 90 ASP A N 1
ATOM 758 C CA . ASP A 1 90 ? 8.309 2.699 10.150 1.00 80.94 90 ASP A CA 1
ATOM 759 C C . ASP A 1 90 ? 6.835 2.888 9.748 1.00 80.94 90 ASP A C 1
ATOM 761 O O . ASP A 1 90 ? 6.326 4.008 9.655 1.00 80.94 90 ASP A O 1
ATOM 765 N N . ILE A 1 91 ? 6.163 1.776 9.443 1.00 81.31 91 ILE A N 1
ATOM 766 C CA . ILE A 1 91 ? 4.756 1.741 9.015 1.00 81.31 91 ILE A CA 1
ATOM 767 C C . ILE A 1 91 ? 3.812 2.366 10.063 1.00 81.31 91 ILE A C 1
ATOM 769 O O . ILE A 1 91 ? 2.976 3.188 9.677 1.00 81.31 91 ILE A O 1
ATOM 773 N N . PRO A 1 92 ? 3.912 2.051 11.373 1.00 82.38 92 PRO A N 1
ATOM 774 C CA . PRO A 1 92 ? 3.155 2.771 12.396 1.00 82.38 92 PRO A CA 1
ATOM 775 C C . PRO A 1 92 ? 3.355 4.291 12.342 1.00 82.38 92 PRO A C 1
ATOM 777 O O . PRO A 1 92 ? 2.376 5.041 12.370 1.00 82.38 92 PRO A O 1
ATOM 780 N N . ALA A 1 93 ? 4.598 4.767 12.221 1.00 85.00 93 ALA A N 1
ATOM 781 C CA . ALA A 1 93 ? 4.876 6.199 12.124 1.00 85.00 93 ALA A CA 1
ATOM 782 C C . ALA A 1 93 ? 4.334 6.823 10.828 1.00 85.00 93 ALA A C 1
ATOM 784 O O . ALA A 1 93 ? 3.853 7.960 10.857 1.00 85.00 93 ALA A O 1
ATOM 785 N N . LEU A 1 9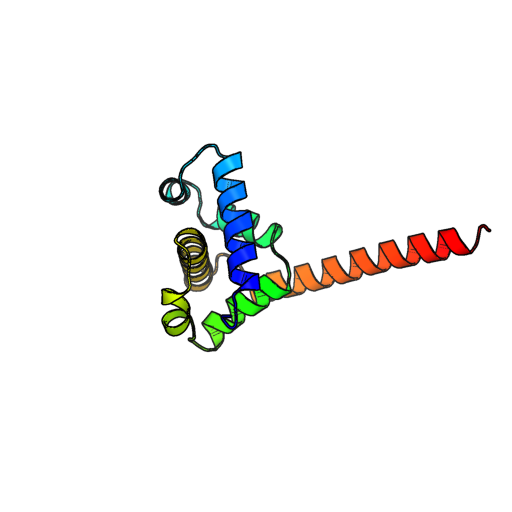4 ? 4.369 6.092 9.711 1.00 86.31 94 LEU A N 1
ATOM 786 C CA . LEU A 1 94 ? 3.778 6.500 8.436 1.00 86.31 94 LEU A CA 1
ATOM 787 C C . LEU A 1 94 ? 2.268 6.734 8.580 1.00 86.31 94 LEU A C 1
ATOM 789 O O . LEU A 1 94 ? 1.783 7.812 8.237 1.00 86.31 94 LEU A O 1
ATOM 793 N N . ILE A 1 95 ? 1.539 5.766 9.147 1.00 85.88 95 ILE A N 1
ATOM 794 C CA . ILE A 1 95 ? 0.086 5.866 9.357 1.00 85.88 95 ILE A CA 1
ATOM 795 C C . ILE A 1 95 ? -0.242 7.065 10.258 1.00 85.88 95 ILE A C 1
ATOM 797 O O . ILE A 1 95 ? -1.054 7.909 9.884 1.00 85.88 95 ILE A O 1
ATOM 801 N N . VAL A 1 96 ? 0.452 7.210 11.393 1.00 86.62 96 VAL A N 1
ATOM 802 C CA . VAL A 1 96 ? 0.247 8.336 12.324 1.00 86.62 96 VAL A CA 1
ATOM 803 C C . VAL A 1 96 ? 0.545 9.686 11.667 1.00 86.62 96 VAL A C 1
ATOM 805 O O . VAL A 1 96 ? -0.118 10.687 11.953 1.00 86.62 96 VAL A O 1
ATOM 808 N N . THR A 1 97 ? 1.561 9.751 10.807 1.00 86.69 97 THR A N 1
ATOM 809 C CA . THR A 1 97 ? 1.895 10.980 10.076 1.00 86.69 97 THR A CA 1
ATOM 810 C C . THR A 1 97 ? 0.761 11.357 9.128 1.00 86.69 97 THR A C 1
ATOM 812 O O . THR A 1 97 ? 0.303 12.499 9.161 1.00 86.69 97 THR A O 1
ATOM 815 N N . LYS A 1 98 ? 0.226 10.389 8.380 1.00 85.19 98 LYS A N 1
ATOM 816 C CA . LYS A 1 98 ? -0.899 10.620 7.471 1.00 85.19 98 LYS A CA 1
ATOM 817 C C . LYS A 1 98 ? -2.198 10.985 8.178 1.00 85.19 98 LYS A C 1
ATOM 819 O O . LYS A 1 98 ? -2.904 11.881 7.723 1.00 85.19 98 LYS A O 1
ATOM 824 N N . GLU A 1 99 ? -2.495 10.371 9.319 1.00 82.69 99 GLU A N 1
ATOM 825 C CA . GLU A 1 99 ? -3.638 10.766 10.152 1.00 82.69 99 GLU A CA 1
ATOM 826 C C . GLU A 1 99 ? -3.538 12.235 10.583 1.00 82.69 99 GLU A C 1
ATOM 828 O O . GLU A 1 99 ? -4.511 12.986 10.500 1.00 82.69 99 GLU A O 1
ATOM 833 N N . LYS A 1 100 ? -2.347 12.684 10.997 1.00 78.94 100 LYS A N 1
ATOM 834 C CA . LYS A 1 100 ? -2.118 14.086 11.375 1.00 78.94 100 LYS A CA 1
ATOM 835 C C . LYS A 1 100 ? -2.281 15.037 10.193 1.00 78.94 100 LYS A C 1
ATOM 837 O O . LYS A 1 100 ? -2.885 16.096 10.355 1.00 78.94 100 LYS A O 1
ATOM 842 N N . GLU A 1 101 ? -1.761 14.683 9.021 1.00 77.56 101 GLU A N 1
ATOM 843 C CA . GLU A 1 101 ? -1.928 15.474 7.795 1.00 77.56 101 GLU A CA 1
ATOM 844 C C . GLU A 1 101 ? -3.400 15.596 7.385 1.00 77.56 101 GLU A C 1
ATOM 846 O O . GLU A 1 101 ? -3.849 16.683 7.002 1.00 77.56 101 GLU A O 1
ATOM 851 N N . HIS A 1 102 ? -4.168 14.514 7.533 1.00 71.62 102 HIS A N 1
ATOM 852 C CA . HIS A 1 102 ? -5.603 14.509 7.270 1.00 71.62 102 HIS A CA 1
ATOM 853 C C . HIS A 1 102 ? -6.342 15.484 8.199 1.00 71.62 102 HIS A C 1
ATOM 855 O O . HIS A 1 102 ? -7.038 16.384 7.726 1.00 71.62 102 HIS A O 1
ATOM 861 N N . VAL A 1 103 ? -6.082 15.409 9.510 1.00 69.00 103 VAL A N 1
ATOM 862 C CA . VAL A 1 103 ? -6.666 16.320 10.513 1.00 69.00 103 VAL A CA 1
ATOM 863 C C . VAL A 1 103 ? -6.309 17.784 10.232 1.00 69.00 103 VAL A C 1
ATOM 865 O O . VAL A 1 103 ? -7.159 18.668 10.360 1.00 69.00 103 VAL A O 1
ATOM 868 N N . ILE A 1 104 ? -5.065 18.078 9.835 1.00 67.62 104 ILE A N 1
ATOM 869 C CA . ILE A 1 104 ? -4.640 19.450 9.507 1.00 67.62 104 ILE A CA 1
ATOM 870 C C . ILE A 1 104 ? -5.399 19.968 8.282 1.00 67.62 104 ILE A C 1
ATOM 872 O O . ILE A 1 104 ? -5.906 21.092 8.304 1.00 67.62 104 ILE A O 1
ATOM 876 N N . THR A 1 105 ? -5.509 19.155 7.233 1.00 61.81 105 THR A N 1
ATOM 877 C CA . THR A 1 105 ? -6.223 19.514 6.001 1.00 61.81 105 THR A CA 1
ATOM 878 C C . THR A 1 105 ? -7.698 19.813 6.273 1.00 61.81 105 THR A C 1
ATOM 880 O O . THR A 1 105 ? -8.193 20.872 5.880 1.00 61.81 105 THR A O 1
ATOM 883 N N . GLU A 1 106 ? -8.384 18.943 7.019 1.00 67.06 106 GLU A N 1
ATOM 884 C CA . GLU A 1 106 ? -9.781 19.142 7.428 1.00 67.06 106 GLU A CA 1
ATOM 885 C C . GLU A 1 106 ? -9.956 20.423 8.255 1.00 67.06 106 GLU A C 1
ATOM 887 O O . GLU A 1 106 ? -10.848 21.233 7.994 1.00 67.06 106 GLU A O 1
ATOM 892 N N . SER A 1 107 ? -9.041 20.670 9.195 1.00 59.28 107 SER A N 1
ATOM 893 C CA . SER A 1 107 ? -9.038 21.876 10.031 1.00 59.28 107 SER A CA 1
ATOM 894 C C . SER A 1 107 ? -8.893 23.162 9.209 1.00 59.28 107 SER A C 1
ATOM 896 O O . SER A 1 107 ? -9.500 24.190 9.526 1.00 59.28 107 SER A O 1
ATOM 898 N N . ILE A 1 108 ? -8.076 23.138 8.153 1.00 66.44 108 ILE A N 1
ATOM 899 C CA . ILE A 1 108 ? -7.884 24.276 7.246 1.00 66.44 108 ILE A CA 1
ATOM 900 C C . ILE A 1 108 ? -9.146 24.512 6.407 1.00 66.44 108 ILE A C 1
ATOM 902 O O . ILE A 1 108 ? -9.589 25.659 6.295 1.00 66.44 108 ILE A O 1
ATOM 906 N N . ILE A 1 109 ? -9.752 23.452 5.866 1.00 61.78 109 ILE A N 1
ATOM 907 C CA . ILE A 1 109 ? -10.989 23.529 5.073 1.00 61.78 109 ILE A CA 1
ATOM 908 C C . ILE A 1 109 ? -12.144 24.065 5.930 1.00 61.78 109 ILE A C 1
ATOM 910 O O . ILE A 1 109 ? -12.814 25.022 5.531 1.00 61.78 109 ILE A O 1
ATOM 914 N N . GLU A 1 110 ? -12.327 23.546 7.147 1.00 59.19 110 GLU A N 1
ATOM 915 C CA . GLU A 1 110 ? -13.351 24.039 8.072 1.00 59.19 110 GLU A CA 1
ATOM 916 C C . GLU A 1 110 ? -13.169 25.522 8.416 1.00 59.19 110 GLU A C 1
ATOM 918 O O . GLU A 1 110 ? -14.142 26.283 8.484 1.00 59.19 110 GLU A O 1
ATOM 923 N N . ASN A 1 111 ? -11.928 25.954 8.654 1.00 61.16 111 ASN A N 1
ATOM 924 C CA . ASN A 1 111 ? -11.634 27.353 8.952 1.00 61.16 111 ASN A CA 1
ATOM 925 C C . ASN A 1 111 ? -11.873 28.260 7.739 1.00 61.16 111 ASN A C 1
ATOM 927 O O . ASN A 1 111 ? -12.338 29.394 7.898 1.00 61.16 111 ASN A O 1
ATOM 931 N N . HIS A 1 112 ? -11.608 27.771 6.527 1.00 59.16 112 HIS A N 1
ATOM 932 C CA . HIS A 1 112 ? -11.905 28.493 5.296 1.00 59.16 112 HIS A CA 1
ATOM 933 C C . HIS A 1 112 ? -13.424 28.658 5.091 1.00 59.16 112 HIS A C 1
ATOM 935 O O . HIS A 1 112 ? -13.892 29.766 4.809 1.00 59.16 112 HIS A O 1
ATOM 941 N N . ASP A 1 113 ? -14.217 27.615 5.342 1.00 59.00 113 ASP A N 1
ATOM 942 C CA . ASP A 1 113 ? -15.680 27.661 5.230 1.00 59.00 113 ASP A CA 1
ATOM 943 C C . ASP A 1 113 ? -16.348 28.511 6.320 1.00 59.00 113 ASP A C 1
ATOM 945 O O . ASP A 1 113 ? -17.265 29.294 6.033 1.00 59.00 113 ASP A O 1
ATOM 949 N N . LYS A 1 114 ? -15.854 28.450 7.565 1.00 59.03 114 LYS A N 1
ATOM 950 C CA . LYS A 1 114 ? -16.311 29.326 8.661 1.00 59.03 114 LYS A CA 1
ATOM 951 C C . LYS A 1 114 ? -16.030 30.803 8.360 1.00 59.03 114 LYS A C 1
ATOM 953 O O . LYS A 1 114 ? -16.872 31.654 8.655 1.00 59.03 114 LYS A O 1
ATOM 958 N N . ASN A 1 115 ? -14.899 31.122 7.726 1.00 56.69 115 ASN A N 1
ATOM 959 C CA . ASN A 1 115 ? -14.575 32.491 7.311 1.00 56.69 115 ASN A CA 1
ATOM 960 C C . ASN A 1 115 ? -15.401 32.972 6.107 1.00 56.69 115 ASN A C 1
ATOM 962 O O . ASN A 1 115 ? -15.701 34.164 6.021 1.00 56.69 115 ASN A O 1
ATOM 966 N N . LYS A 1 116 ? -15.825 32.070 5.213 1.00 52.44 116 LYS A N 1
ATOM 967 C CA . LYS A 1 116 ? -16.708 32.398 4.082 1.00 52.44 116 LYS A CA 1
ATOM 968 C C . LYS A 1 116 ? -18.137 32.721 4.538 1.00 52.44 116 LYS A C 1
ATOM 970 O O . LYS A 1 116 ? -18.732 33.669 4.036 1.00 52.44 116 LYS A O 1
ATOM 975 N N . ARG A 1 117 ? -18.666 31.996 5.535 1.00 53.00 117 ARG A N 1
ATOM 976 C CA . ARG A 1 117 ? -20.023 32.210 6.087 1.00 53.00 117 ARG A CA 1
ATOM 977 C C . ARG A 1 117 ? -20.171 33.462 6.961 1.00 53.00 117 ARG A C 1
ATOM 979 O O . ARG A 1 117 ? -21.287 33.917 7.154 1.00 53.00 117 ARG A O 1
ATOM 986 N N . ARG A 1 118 ? -19.075 34.025 7.484 1.00 51.31 118 ARG A N 1
ATOM 987 C CA . ARG A 1 118 ? -19.081 35.265 8.292 1.00 51.31 118 ARG A CA 1
ATOM 988 C C . ARG A 1 118 ? -19.007 36.558 7.465 1.00 51.31 118 ARG A C 1
ATOM 990 O O . ARG A 1 118 ? -19.031 37.638 8.044 1.00 51.31 118 ARG A O 1
ATOM 997 N N . ARG A 1 119 ? -18.847 36.456 6.141 1.00 46.88 119 ARG A N 1
ATOM 998 C CA . ARG A 1 119 ? -18.711 37.595 5.210 1.00 46.88 119 ARG A CA 1
ATOM 999 C C . ARG A 1 119 ? -19.959 37.835 4.341 1.00 46.88 119 ARG A C 1
ATOM 1001 O O . ARG A 1 119 ? -19.875 38.614 3.395 1.00 46.88 119 ARG A O 1
ATOM 1008 N N . LEU A 1 120 ? -21.072 37.169 4.649 1.00 42.97 120 LEU A N 1
ATOM 1009 C CA . LEU A 1 120 ? -22.410 37.390 4.083 1.00 42.97 120 LEU A CA 1
ATOM 1010 C C . LEU A 1 120 ? -23.307 37.998 5.162 1.00 42.97 120 LEU A C 1
ATOM 1012 O O . LEU A 1 120 ? -24.149 38.843 4.795 1.00 42.97 120 LEU A O 1
#

Sequence (120 aa):
MGKYEITFEEIDFYVNQIIYELEISLHKLDYYPGNVIFKELTDKMGVEALTNVAQIFINNEHLEVLEYMSPEVHKFMLMWIDNIEFEYVDIPALIVTKEKEHVITESIIENHDKNKRRRL

Foldseek 3Di:
DDPQVVLQVLLVVLLVVVCVVVVHDNVCCVVDDLLVSLVSSLVPDDLVSLVVLVVCVVVVVCVVCVVVHDPSRVSSNVSVVVCVVVVVDDSVVSSVVRVVVVVVVVVVVVVVVVVVVVVD